Protein AF-A0A371FW68-F1 (afdb_monomer_lite)

Foldseek 3Di:
DPPPDPDPCPDPVSVVVVVCCVPPNVVNLVVLLCCQLPQDADVVRDPVNSVVVNVVSVVVCPPNVPDVVSND

Secondary structure (DSSP, 8-state):
----------SH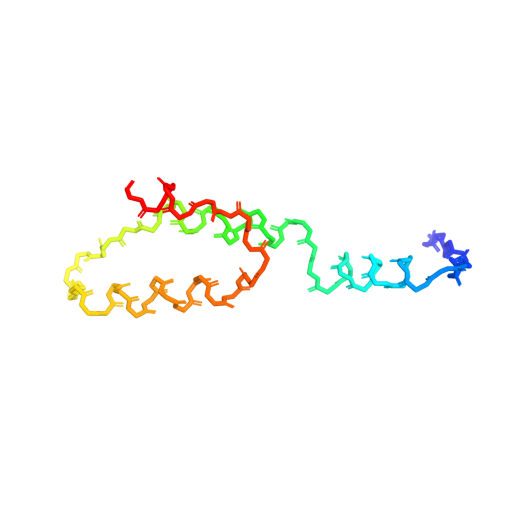HHHHHHHHHHHS-HHHHHHHHHHHHH--PPTT--HHHHHHHHHHHHHT-TT----GGG--

Radius of gyration: 17.41 Å; chains: 1; bounding box: 33×32×50 Å

Sequence (72 aa):
MEQQKIVLFNTWGDMKCMFLEKFFPASRTTTIRKEICGIKQHHGETLHEYWERFNKLCATCPHHQINEQLLI

InterPro domains:
  IPR005162 Retrotransposon-derived protein PEG10, N-terminal capsid-like domain [PF03732] (2-71)

Organism: Mucuna pruriens (NCBI:txid157652)

pLDDT: mean 75.86, std 15.07, range [33.34, 95.44]

Structure (mmCIF, N/CA/C/O backbone):
data_AF-A0A371FW68-F1
#
_entry.id   AF-A0A371FW68-F1
#
loop_
_atom_site.group_PDB
_atom_site.id
_atom_site.type_symbol
_atom_site.label_atom_id
_atom_site.label_alt_id
_atom_site.label_comp_id
_atom_site.label_asym_id
_atom_site.label_entity_id
_atom_site.label_seq_id
_atom_site.pdbx_PDB_ins_code
_atom_site.Cartn_x
_atom_site.Cartn_y
_atom_site.Cartn_z
_atom_site.occupancy
_atom_site.B_iso_or_equiv
_atom_site.auth_seq_id
_atom_site.auth_comp_id
_atom_site.auth_asym_id
_atom_site.auth_atom_id
_atom_site.pdbx_PDB_model_num
ATOM 1 N N . MET A 1 1 ? -1.674 -15.8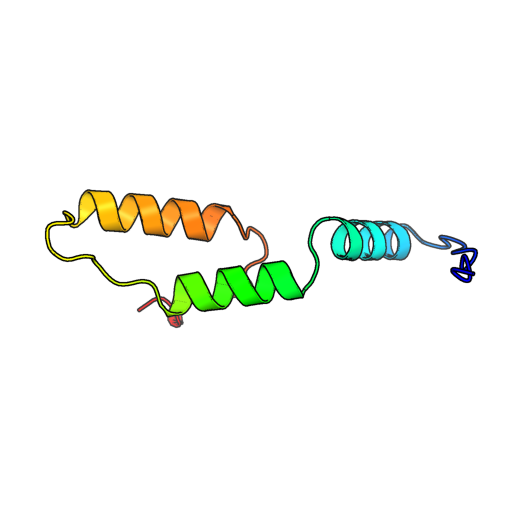24 -29.878 1.00 33.34 1 MET A N 1
ATOM 2 C CA . MET A 1 1 ? -0.219 -15.710 -30.090 1.00 33.34 1 MET A CA 1
ATOM 3 C C . MET A 1 1 ? 0.194 -14.383 -29.490 1.00 33.34 1 MET A C 1
ATOM 5 O O . MET A 1 1 ? -0.173 -13.352 -30.035 1.00 33.34 1 MET A O 1
ATOM 9 N N . GLU A 1 2 ? 0.809 -14.407 -28.309 1.00 41.78 2 GLU A N 1
ATOM 10 C CA . GLU A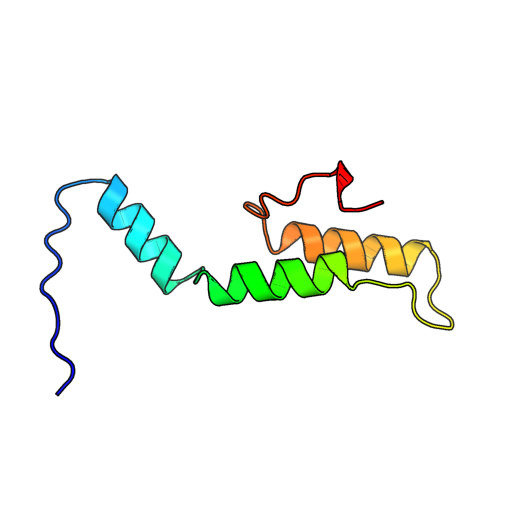 1 2 ? 1.307 -13.203 -27.640 1.00 41.78 2 GLU A CA 1
ATOM 11 C C . GLU A 1 2 ? 2.401 -12.600 -28.531 1.00 41.78 2 GLU A C 1
ATOM 13 O O . GLU A 1 2 ? 3.431 -13.234 -28.766 1.00 41.78 2 GLU A O 1
ATOM 18 N N . GLN A 1 3 ? 2.162 -11.422 -29.108 1.00 41.88 3 GLN A N 1
ATOM 19 C CA . GLN A 1 3 ? 3.168 -10.749 -29.919 1.00 41.88 3 GLN A CA 1
ATOM 20 C C . GLN A 1 3 ? 4.296 -10.309 -28.977 1.00 41.88 3 GLN A C 1
ATOM 22 O O . GLN A 1 3 ? 4.183 -9.300 -28.281 1.00 41.88 3 GLN A O 1
ATOM 27 N N . GLN A 1 4 ? 5.378 -11.083 -28.924 1.00 48.16 4 GLN A N 1
ATOM 28 C CA . GLN A 1 4 ? 6.574 -10.715 -28.180 1.00 48.16 4 GLN A CA 1
ATOM 29 C C . GLN A 1 4 ? 7.197 -9.492 -28.866 1.00 48.16 4 GLN A C 1
ATOM 31 O O . GLN A 1 4 ? 7.949 -9.614 -29.831 1.00 48.16 4 GLN A O 1
ATOM 36 N N . LYS A 1 5 ? 6.843 -8.288 -28.397 1.00 52.94 5 LYS A N 1
ATOM 37 C CA . LYS A 1 5 ? 7.575 -7.060 -28.723 1.00 52.94 5 LYS A CA 1
ATOM 38 C C . LYS A 1 5 ? 9.028 -7.300 -28.319 1.00 52.94 5 LYS A C 1
ATOM 40 O O . LYS A 1 5 ? 9.321 -7.458 -27.136 1.00 52.94 5 LYS A O 1
ATOM 45 N N . ILE A 1 6 ? 9.924 -7.349 -29.299 1.00 55.97 6 ILE A N 1
ATOM 46 C CA . ILE A 1 6 ? 11.365 -7.298 -29.057 1.00 55.97 6 ILE A CA 1
ATOM 47 C C . ILE A 1 6 ? 11.632 -5.901 -28.499 1.00 55.97 6 ILE A C 1
ATOM 49 O O . ILE A 1 6 ? 11.668 -4.924 -29.243 1.00 55.97 6 ILE A O 1
ATOM 53 N N . VAL A 1 7 ? 11.719 -5.784 -27.175 1.00 59.59 7 VAL A N 1
ATOM 54 C CA . VAL A 1 7 ? 12.086 -4.521 -26.541 1.00 59.59 7 VAL A CA 1
ATOM 55 C C . VAL A 1 7 ? 13.603 -4.409 -26.607 1.00 59.59 7 VAL A C 1
ATOM 57 O O . VAL A 1 7 ? 14.321 -5.087 -25.877 1.00 59.59 7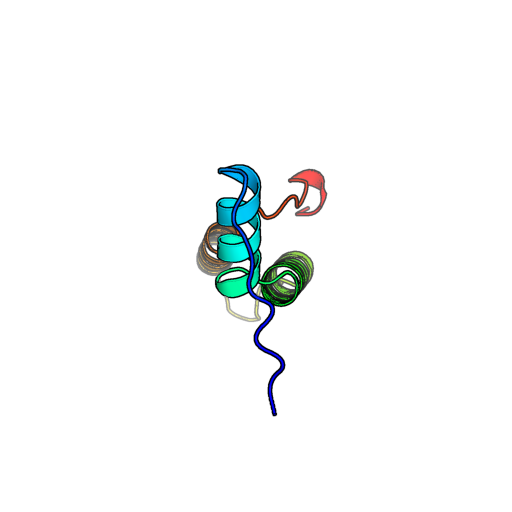 VAL A O 1
ATOM 60 N N . LEU A 1 8 ? 14.091 -3.575 -27.522 1.00 62.72 8 LEU A N 1
ATOM 61 C CA . LEU A 1 8 ? 15.466 -3.090 -27.495 1.00 62.72 8 LEU A CA 1
ATOM 62 C C . LEU A 1 8 ? 15.578 -2.092 -26.340 1.00 62.72 8 LEU A C 1
ATOM 64 O O . LEU A 1 8 ? 15.047 -0.985 -26.405 1.00 62.72 8 LEU A O 1
ATOM 68 N N . PHE A 1 9 ? 16.226 -2.516 -25.259 1.00 66.06 9 PHE A N 1
ATOM 69 C CA . PHE A 1 9 ? 16.528 -1.662 -24.117 1.00 66.06 9 PHE A CA 1
ATOM 70 C C . PHE A 1 9 ? 17.685 -0.731 -24.482 1.00 66.06 9 PHE A C 1
ATOM 72 O O . PHE A 1 9 ? 18.851 -1.089 -24.334 1.00 66.06 9 PHE A O 1
ATOM 79 N N . ASN A 1 10 ? 17.365 0.448 -25.009 1.00 77.00 10 ASN A N 1
ATOM 80 C CA . ASN A 1 10 ? 18.377 1.388 -25.496 1.00 77.00 10 ASN A CA 1
ATOM 81 C C . ASN A 1 10 ? 18.956 2.260 -24.375 1.00 77.00 10 ASN A C 1
ATOM 83 O O . ASN A 1 10 ? 20.005 2.877 -24.553 1.00 77.00 10 ASN A O 1
ATOM 87 N N . THR A 1 11 ? 18.300 2.302 -23.211 1.00 84.81 11 THR A N 1
ATOM 88 C CA . THR A 1 11 ? 18.771 3.040 -22.040 1.00 84.81 11 THR A CA 1
ATOM 89 C C . THR A 1 11 ? 18.525 2.280 -20.734 1.00 84.81 11 THR A C 1
ATOM 91 O O . THR A 1 11 ? 17.624 1.446 -20.616 1.00 84.81 11 THR A O 1
ATOM 94 N N . TRP A 1 12 ? 19.296 2.627 -19.700 1.00 83.44 12 TRP A N 1
ATOM 95 C CA . TRP A 1 12 ? 19.037 2.190 -18.322 1.00 83.44 12 TRP A CA 1
ATOM 96 C C . TRP A 1 12 ? 17.639 2.606 -17.828 1.00 83.44 12 TRP A C 1
ATOM 98 O O . TRP A 1 12 ? 17.009 1.885 -17.054 1.00 83.44 12 TRP A O 1
ATOM 108 N N . GLY A 1 13 ? 17.137 3.751 -18.306 1.00 84.50 13 GLY A N 1
ATOM 109 C CA . GLY A 1 13 ? 15.789 4.233 -18.011 1.00 84.50 13 GLY A CA 1
ATOM 110 C C . GLY A 1 13 ? 14.712 3.259 -18.484 1.00 84.50 13 GLY A C 1
ATOM 111 O O . GLY A 1 13 ? 13.839 2.903 -17.698 1.00 84.50 13 GLY A O 1
ATOM 112 N N . ASP A 1 14 ? 14.831 2.748 -19.711 1.00 82.62 14 ASP A N 1
ATOM 113 C CA . ASP A 1 14 ? 13.866 1.804 -20.292 1.00 82.62 14 ASP A CA 1
ATOM 114 C C . ASP A 1 14 ? 13.821 0.485 -19.512 1.00 82.62 14 ASP A C 1
ATOM 116 O O . ASP A 1 14 ? 12.744 -0.026 -19.196 1.00 82.62 14 ASP A O 1
ATOM 120 N N . MET A 1 15 ? 14.993 -0.043 -19.134 1.00 83.25 15 MET A N 1
ATOM 121 C CA . MET A 1 15 ? 15.085 -1.249 -18.301 1.00 83.25 15 MET A CA 1
ATOM 122 C C . MET A 1 15 ? 14.432 -1.032 -16.938 1.00 83.25 15 MET A C 1
ATOM 124 O O . MET A 1 15 ? 13.667 -1.879 -16.474 1.00 83.25 15 MET A O 1
ATOM 128 N N . LYS A 1 16 ? 14.708 0.113 -16.303 1.00 81.12 16 LYS A N 1
ATOM 129 C CA . LYS A 1 16 ? 14.135 0.466 -15.004 1.00 81.12 16 LYS A CA 1
ATOM 130 C C . LYS A 1 16 ? 12.613 0.604 -15.089 1.00 81.12 16 LYS A C 1
ATOM 132 O O . LYS A 1 16 ? 11.919 0.058 -14.237 1.00 81.12 16 LYS A O 1
ATOM 137 N N . CYS A 1 17 ? 12.090 1.281 -16.110 1.00 79.38 17 CYS A N 1
ATOM 138 C CA . CYS A 1 17 ? 10.652 1.449 -16.319 1.00 79.38 17 CYS A CA 1
ATOM 139 C C . CYS A 1 17 ? 9.945 0.108 -16.524 1.00 79.38 17 CYS A C 1
ATOM 141 O O . CYS A 1 17 ? 8.991 -0.179 -15.809 1.00 79.38 17 CYS A O 1
ATOM 143 N N . MET A 1 18 ? 10.446 -0.757 -17.407 1.00 81.44 18 MET A N 1
ATOM 144 C CA . MET A 1 18 ? 9.840 -2.074 -17.622 1.00 81.44 18 MET A CA 1
ATOM 145 C C . MET A 1 18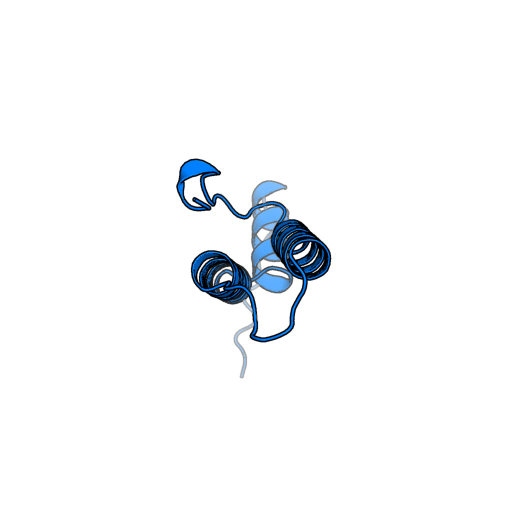 ? 9.934 -2.996 -16.408 1.00 81.44 18 MET A C 1
ATOM 147 O O . MET A 1 18 ? 9.003 -3.752 -16.129 1.00 81.44 18 MET A O 1
ATOM 151 N N . PHE A 1 19 ? 11.050 -2.955 -15.679 1.00 81.62 19 PHE A N 1
ATOM 152 C CA . PHE A 1 19 ? 11.185 -3.689 -14.426 1.00 81.62 19 PHE A CA 1
ATOM 153 C C . PHE A 1 19 ? 10.112 -3.239 -13.428 1.00 81.62 19 PHE A C 1
ATOM 155 O O . PHE A 1 19 ? 9.408 -4.066 -12.848 1.00 81.62 19 PHE A O 1
ATOM 162 N N . LEU A 1 20 ? 9.932 -1.927 -13.275 1.00 77.94 20 LEU A N 1
ATOM 163 C CA . LEU A 1 20 ? 8.895 -1.377 -12.411 1.00 77.94 20 LEU A CA 1
ATOM 164 C C . LEU A 1 20 ? 7.493 -1.745 -12.903 1.00 77.94 20 LEU A C 1
ATOM 166 O O . LEU A 1 20 ? 6.705 -2.216 -12.099 1.00 77.94 20 LEU A O 1
ATOM 170 N N . GLU A 1 21 ? 7.177 -1.639 -14.192 1.00 79.25 21 GLU A N 1
ATOM 171 C CA . GLU A 1 21 ? 5.858 -2.037 -14.708 1.00 79.25 21 GLU A CA 1
ATOM 172 C C . GLU A 1 21 ? 5.557 -3.523 -14.483 1.00 79.25 21 GLU A C 1
ATOM 174 O O . GLU A 1 21 ? 4.433 -3.881 -14.128 1.00 79.25 21 GLU A O 1
ATOM 179 N N . LYS A 1 22 ? 6.559 -4.395 -14.644 1.00 80.38 22 LYS A N 1
ATOM 180 C CA . LYS A 1 22 ? 6.394 -5.844 -14.490 1.00 80.38 22 LYS A CA 1
ATOM 181 C C . LYS A 1 22 ? 6.235 -6.278 -13.032 1.00 80.38 22 LYS A C 1
ATOM 183 O O . LYS A 1 22 ? 5.433 -7.165 -12.751 1.00 80.38 22 LYS A O 1
ATOM 188 N N . PHE A 1 23 ? 7.006 -5.696 -12.113 1.00 77.56 23 PHE A N 1
ATOM 189 C CA . PHE A 1 23 ? 7.060 -6.135 -10.708 1.00 77.56 23 PHE A CA 1
ATOM 190 C C . PHE A 1 23 ? 6.278 -5.226 -9.742 1.00 77.56 23 PHE A C 1
ATOM 192 O O . PHE A 1 23 ? 5.849 -5.656 -8.666 1.00 77.56 23 PHE A O 1
ATOM 199 N N . PHE A 1 24 ? 6.049 -3.977 -10.137 1.00 72.38 24 PHE A N 1
ATOM 200 C CA . PHE A 1 24 ? 5.345 -2.938 -9.385 1.00 72.38 24 PHE A CA 1
ATOM 201 C C . PHE A 1 24 ? 4.336 -2.214 -10.293 1.00 72.38 24 PHE A C 1
ATOM 203 O O . PHE A 1 24 ? 4.448 -1.005 -10.515 1.00 72.38 24 PHE A O 1
ATOM 210 N N . PRO A 1 25 ? 3.343 -2.945 -10.836 1.00 79.19 25 PRO A N 1
ATOM 211 C CA . PRO A 1 25 ? 2.398 -2.377 -11.784 1.00 79.19 25 PRO A CA 1
ATOM 212 C C . PRO A 1 25 ? 1.607 -1.231 -11.150 1.00 79.19 25 PRO A C 1
ATOM 214 O O . PRO A 1 25 ? 1.310 -1.241 -9.952 1.00 79.19 25 PRO A O 1
ATOM 217 N N . ALA A 1 26 ? 1.185 -0.271 -11.975 1.00 75.38 26 ALA A N 1
ATOM 218 C CA . ALA A 1 26 ? 0.404 0.880 -11.526 1.00 75.38 26 ALA A CA 1
ATOM 219 C C . ALA A 1 26 ? -0.864 0.473 -10.749 1.00 75.38 26 ALA A C 1
ATOM 221 O O . ALA A 1 26 ? -1.219 1.126 -9.773 1.00 75.38 26 ALA A O 1
ATOM 222 N N . SER A 1 27 ? -1.494 -0.651 -11.110 1.00 79.75 27 SER A N 1
ATOM 223 C CA . SER A 1 27 ? -2.653 -1.214 -10.401 1.00 79.75 27 SER A CA 1
ATOM 224 C C . SER A 1 27 ? -2.360 -1.557 -8.936 1.00 79.75 27 SER A C 1
ATOM 226 O O . SER A 1 27 ? -3.197 -1.304 -8.064 1.00 79.75 27 SER A O 1
ATOM 228 N N . ARG A 1 28 ? -1.162 -2.075 -8.639 1.00 78.50 28 ARG A N 1
ATOM 229 C CA . ARG A 1 28 ? -0.707 -2.358 -7.271 1.00 78.50 28 ARG A CA 1
ATOM 230 C C . ARG A 1 28 ? -0.542 -1.059 -6.488 1.00 78.50 28 ARG A C 1
ATOM 232 O O . ARG A 1 28 ? -1.054 -0.951 -5.379 1.00 78.50 28 ARG A O 1
ATOM 239 N N . THR A 1 29 ? 0.075 -0.049 -7.097 1.00 75.75 29 THR A N 1
ATOM 240 C CA . THR A 1 29 ? 0.223 1.288 -6.501 1.00 75.75 29 THR A CA 1
ATOM 241 C C . THR A 1 29 ? -1.133 1.951 -6.236 1.00 75.75 29 THR A C 1
ATOM 243 O O . THR A 1 29 ? -1.350 2.510 -5.163 1.00 75.75 29 THR A O 1
ATOM 246 N N . THR A 1 30 ? -2.084 1.857 -7.171 1.00 80.44 30 THR A N 1
ATOM 247 C CA . THR A 1 30 ? -3.451 2.373 -6.991 1.00 80.44 30 THR A CA 1
ATOM 248 C C . THR A 1 30 ? -4.194 1.657 -5.864 1.00 80.44 30 THR A C 1
ATOM 250 O O . THR A 1 30 ? -4.919 2.304 -5.112 1.00 80.44 30 THR A O 1
ATOM 253 N N . THR A 1 31 ? -4.018 0.341 -5.733 1.00 82.94 31 THR A N 1
ATOM 254 C CA . THR A 1 31 ? -4.660 -0.455 -4.675 1.00 82.94 31 THR A CA 1
ATOM 255 C C . THR A 1 31 ? -4.133 -0.058 -3.303 1.00 82.94 31 THR A C 1
ATOM 257 O O . THR A 1 31 ? -4.926 0.313 -2.443 1.00 82.94 31 THR A O 1
ATOM 260 N N . ILE A 1 32 ? -2.807 -0.002 -3.134 1.00 80.94 32 ILE A N 1
ATOM 261 C CA . ILE A 1 32 ? -2.195 0.412 -1.864 1.00 80.94 32 ILE A CA 1
ATOM 262 C C . ILE A 1 32 ? -2.623 1.839 -1.494 1.00 80.94 32 ILE A C 1
ATOM 264 O O . ILE A 1 32 ? -2.970 2.105 -0.349 1.00 80.94 32 ILE A O 1
ATOM 268 N N . ARG A 1 33 ? -2.695 2.760 -2.466 1.00 81.19 33 ARG A N 1
ATOM 269 C CA . ARG A 1 33 ? -3.196 4.122 -2.220 1.00 81.19 33 ARG A CA 1
ATOM 270 C C . ARG A 1 33 ? -4.636 4.136 -1.707 1.00 81.19 33 ARG A C 1
ATOM 272 O O . ARG A 1 33 ? -4.933 4.881 -0.782 1.00 81.19 33 ARG A O 1
ATOM 279 N N . LYS A 1 34 ? -5.525 3.328 -2.290 1.00 84.00 34 LYS A N 1
ATOM 280 C CA . LYS A 1 34 ? -6.916 3.211 -1.825 1.00 84.00 34 LYS A CA 1
ATOM 281 C C . LYS A 1 34 ? -6.998 2.632 -0.416 1.00 84.00 34 LYS A C 1
ATOM 283 O O . LYS A 1 34 ? -7.797 3.120 0.374 1.00 84.00 34 LYS A O 1
ATOM 288 N N . GLU A 1 35 ? -6.184 1.625 -0.108 1.00 85.44 35 GLU A N 1
ATOM 289 C CA . GLU A 1 35 ? -6.127 1.031 1.230 1.00 85.44 35 GLU A CA 1
ATOM 290 C C . GLU A 1 35 ? -5.641 2.037 2.269 1.00 85.44 35 GLU A C 1
ATOM 292 O O . GLU A 1 35 ? -6.265 2.163 3.315 1.00 85.44 35 GLU A O 1
ATOM 297 N N . ILE A 1 36 ? -4.596 2.807 1.955 1.00 82.88 36 ILE A N 1
ATOM 298 C CA . ILE A 1 36 ? -4.074 3.858 2.832 1.00 82.88 36 ILE A CA 1
ATOM 299 C C . ILE A 1 36 ? -5.117 4.967 3.044 1.00 82.88 36 ILE A C 1
ATOM 301 O O . ILE A 1 36 ? -5.405 5.309 4.183 1.00 82.88 36 ILE A O 1
ATOM 305 N N . CYS A 1 37 ? -5.737 5.499 1.984 1.00 83.12 37 CYS A N 1
ATOM 306 C CA . CYS A 1 37 ? -6.771 6.536 2.124 1.00 83.12 37 CYS A CA 1
ATOM 307 C C . CYS A 1 37 ? -8.055 6.030 2.806 1.00 83.12 37 CYS A C 1
ATOM 309 O O . CYS A 1 37 ? -8.835 6.820 3.330 1.00 83.12 37 CYS A O 1
ATOM 311 N N . GLY A 1 38 ? -8.319 4.724 2.741 1.00 86.44 38 GLY A N 1
ATOM 312 C CA . GLY A 1 38 ? -9.501 4.091 3.320 1.00 86.44 38 GLY A CA 1
ATOM 313 C C . GLY A 1 38 ? -9.270 3.487 4.703 1.00 86.44 38 GLY A C 1
ATOM 314 O O . GLY A 1 38 ? -10.220 2.953 5.281 1.00 86.44 38 GLY A O 1
ATOM 315 N N . ILE A 1 39 ? -8.039 3.529 5.221 1.00 87.69 39 ILE A N 1
ATOM 316 C CA . ILE A 1 39 ? -7.702 2.887 6.484 1.00 87.69 39 ILE A CA 1
ATOM 317 C C . ILE A 1 39 ? -8.428 3.588 7.631 1.00 87.69 39 ILE A C 1
ATOM 319 O O . ILE A 1 39 ? -8.473 4.811 7.733 1.00 87.69 39 ILE A O 1
ATOM 323 N N . LYS A 1 40 ? -9.053 2.787 8.487 1.00 90.69 40 LYS A N 1
ATOM 324 C CA . LYS A 1 40 ? -9.750 3.242 9.688 1.00 90.69 40 LYS A CA 1
ATOM 325 C C . LYS A 1 40 ? -9.417 2.296 10.824 1.00 90.69 40 LYS A C 1
ATOM 327 O O . LYS A 1 40 ? -9.133 1.117 10.582 1.00 90.69 40 LYS A O 1
ATOM 332 N N . GLN A 1 41 ? -9.459 2.820 12.042 1.00 91.75 41 GLN A N 1
ATOM 333 C CA . GLN A 1 41 ? -9.353 2.005 13.242 1.00 91.75 41 GLN A CA 1
ATOM 334 C C . GLN A 1 41 ? -10.531 1.029 13.292 1.00 91.75 41 GLN A C 1
ATOM 336 O O . GLN A 1 41 ? -11.688 1.423 13.114 1.00 91.75 41 GLN A O 1
ATOM 341 N N . HIS A 1 42 ? -10.235 -0.252 13.490 1.00 92.56 42 HIS A N 1
ATOM 342 C CA . HIS A 1 42 ? -11.265 -1.273 13.638 1.00 92.56 42 HIS A CA 1
ATOM 343 C C . HIS A 1 42 ? -11.877 -1.238 15.044 1.00 92.56 42 HIS A C 1
ATOM 345 O O . HIS A 1 42 ? -11.266 -0.777 16.008 1.00 92.56 42 HIS A O 1
ATOM 351 N N . HIS A 1 43 ? -13.106 -1.740 15.180 1.00 92.31 43 HIS A N 1
ATOM 352 C CA . HIS A 1 43 ? -13.735 -1.852 16.493 1.00 92.31 43 HIS A CA 1
ATOM 353 C C . HIS A 1 43 ? -12.954 -2.847 17.364 1.00 92.31 43 HIS A C 1
ATOM 355 O O . HIS A 1 43 ? -12.774 -3.996 16.969 1.00 92.31 43 HIS A O 1
ATOM 361 N N . GLY A 1 44 ? -12.489 -2.394 18.530 1.00 93.69 44 GLY A N 1
ATOM 362 C CA . GLY A 1 44 ? -11.662 -3.193 19.440 1.00 93.69 44 GLY A CA 1
ATOM 363 C C . GLY A 1 44 ? -10.160 -3.194 19.126 1.00 93.69 44 GLY A C 1
ATOM 364 O O . GLY A 1 44 ? -9.405 -3.767 19.900 1.00 93.69 44 GLY A O 1
ATOM 365 N N . GLU A 1 45 ? -9.717 -2.539 18.047 1.00 95.00 45 GLU A N 1
ATOM 366 C CA . GLU A 1 45 ? -8.291 -2.331 17.756 1.00 95.00 45 GLU A CA 1
ATOM 367 C C . GLU A 1 45 ? -7.753 -1.203 18.643 1.00 95.00 45 GLU A C 1
ATOM 369 O O . GLU A 1 45 ? -8.362 -0.133 18.745 1.00 95.00 45 GLU A O 1
ATOM 374 N N . THR A 1 46 ? -6.613 -1.417 19.295 1.00 95.44 46 THR A N 1
ATOM 375 C CA . THR A 1 46 ? -5.929 -0.353 20.036 1.00 95.44 46 THR A CA 1
ATOM 376 C C . THR A 1 46 ? -5.302 0.656 19.074 1.00 95.44 46 THR A C 1
ATOM 378 O O . THR A 1 46 ? -5.004 0.356 17.917 1.00 95.44 46 THR A O 1
ATOM 381 N N . LEU A 1 47 ? -5.035 1.872 19.557 1.00 92.75 47 LEU A N 1
ATOM 382 C CA . LEU A 1 47 ? -4.357 2.887 18.745 1.00 92.75 47 LEU A CA 1
ATOM 383 C C . LEU A 1 47 ? -2.965 2.421 18.278 1.00 92.75 47 LEU A C 1
ATOM 385 O O . LEU A 1 47 ? -2.540 2.751 17.174 1.00 92.75 47 LEU A O 1
ATOM 389 N N . HIS A 1 48 ? -2.272 1.636 19.106 1.00 93.00 48 HIS A N 1
ATOM 390 C CA . HIS A 1 48 ? -0.957 1.095 18.776 1.00 93.00 48 HIS A CA 1
ATOM 391 C C . HIS A 1 48 ? -1.027 0.090 17.618 1.00 93.00 48 HIS A C 1
ATOM 393 O O . HIS A 1 48 ? -0.261 0.204 16.665 1.00 93.00 48 HIS A O 1
ATOM 399 N N . GLU A 1 49 ? -1.964 -0.859 17.668 1.00 93.50 49 GLU A N 1
ATOM 400 C CA . GLU A 1 49 ? -2.165 -1.849 16.597 1.00 93.50 49 GLU A CA 1
ATOM 401 C C . GLU A 1 49 ? -2.572 -1.177 15.279 1.00 93.50 49 GLU A C 1
ATOM 403 O O . GLU A 1 49 ? -2.031 -1.501 14.219 1.00 93.50 49 GLU A O 1
ATOM 408 N N . TYR A 1 50 ? -3.455 -0.175 15.353 1.00 94.25 50 TYR A N 1
ATOM 409 C CA . TYR A 1 50 ? -3.814 0.646 14.198 1.00 94.25 50 TYR A CA 1
ATOM 410 C C . TYR A 1 50 ? -2.584 1.328 13.582 1.00 94.25 50 TYR A C 1
ATOM 412 O O . TYR A 1 50 ? -2.371 1.261 12.368 1.00 94.25 50 TYR A O 1
ATOM 420 N N . TRP A 1 51 ? -1.751 1.960 14.414 1.00 89.44 51 TRP A N 1
ATOM 421 C CA . TRP A 1 51 ? -0.544 2.658 13.972 1.00 89.44 51 TRP A CA 1
ATOM 422 C C . TRP A 1 51 ? 0.485 1.712 13.342 1.00 89.44 51 TRP A C 1
ATOM 424 O O . TRP A 1 51 ? 1.087 2.032 12.317 1.00 89.44 51 TRP A O 1
ATOM 434 N N . GLU A 1 52 ? 0.667 0.519 13.906 1.00 92.06 52 GLU A N 1
ATOM 435 C CA . GLU A 1 52 ? 1.555 -0.499 13.341 1.00 92.06 52 GLU A CA 1
ATOM 436 C C . GLU A 1 52 ? 1.068 -0.966 11.961 1.00 92.06 52 GLU A C 1
ATOM 438 O O . GLU A 1 52 ? 1.849 -1.021 11.004 1.00 92.06 52 GLU A O 1
ATOM 443 N N . ARG A 1 53 ? -0.237 -1.229 11.819 1.00 91.50 53 ARG A N 1
ATOM 444 C CA . ARG A 1 53 ? -0.851 -1.615 10.542 1.00 91.50 53 ARG A CA 1
ATOM 445 C C . ARG A 1 53 ? -0.724 -0.514 9.493 1.00 91.50 53 ARG A C 1
ATOM 447 O O . ARG A 1 53 ? -0.372 -0.806 8.349 1.00 91.50 53 ARG A O 1
ATOM 454 N N . PHE A 1 54 ? -0.963 0.733 9.887 1.00 86.94 54 PHE A N 1
ATOM 455 C CA . PHE A 1 54 ? -0.780 1.903 9.035 1.00 86.94 54 PHE A CA 1
ATOM 456 C C . PHE A 1 54 ? 0.663 2.013 8.524 1.00 86.94 54 PHE A C 1
ATOM 458 O O . PHE A 1 54 ? 0.888 2.058 7.315 1.00 86.94 54 PHE A O 1
ATOM 465 N N . ASN A 1 55 ? 1.655 1.957 9.418 1.00 85.69 55 ASN A N 1
ATOM 466 C CA . ASN A 1 55 ? 3.068 2.033 9.036 1.00 85.69 55 ASN A CA 1
ATOM 467 C C . ASN A 1 55 ? 3.489 0.883 8.122 1.00 85.69 55 ASN A C 1
ATOM 469 O O . ASN A 1 55 ? 4.220 1.091 7.151 1.00 85.69 55 ASN A O 1
ATOM 473 N N . LYS A 1 56 ? 2.997 -0.329 8.394 1.00 87.00 56 LYS A N 1
ATOM 474 C CA . LYS A 1 56 ? 3.249 -1.494 7.547 1.00 87.00 56 LYS A CA 1
ATOM 475 C C . LYS A 1 56 ? 2.700 -1.285 6.137 1.00 87.00 56 LYS A C 1
ATOM 477 O O . LYS A 1 56 ? 3.401 -1.588 5.175 1.00 87.00 56 LYS A O 1
ATOM 482 N N . LEU A 1 57 ? 1.490 -0.739 6.007 1.00 84.31 57 LEU A N 1
ATOM 483 C CA . LEU A 1 57 ? 0.886 -0.391 4.717 1.00 84.31 57 LEU A CA 1
ATOM 484 C C . LEU A 1 57 ? 1.700 0.682 3.984 1.00 84.31 57 LEU A C 1
ATOM 486 O O . LEU A 1 57 ? 2.034 0.484 2.814 1.00 84.31 57 LEU A O 1
ATOM 490 N N . CYS A 1 58 ? 2.118 1.747 4.669 1.00 78.75 58 CYS A N 1
ATOM 491 C CA . CYS A 1 58 ? 2.985 2.783 4.097 1.00 78.75 58 CYS A CA 1
ATOM 492 C C . CYS A 1 58 ? 4.324 2.214 3.592 1.00 78.75 58 CYS A C 1
ATOM 494 O O . CYS A 1 58 ? 4.756 2.537 2.485 1.00 78.75 58 CYS A O 1
ATOM 496 N N . ALA A 1 59 ? 4.938 1.284 4.331 1.00 81.50 59 ALA A N 1
ATOM 497 C CA . ALA A 1 59 ? 6.188 0.634 3.931 1.00 81.50 59 ALA A CA 1
ATOM 498 C C . ALA A 1 59 ? 6.056 -0.240 2.66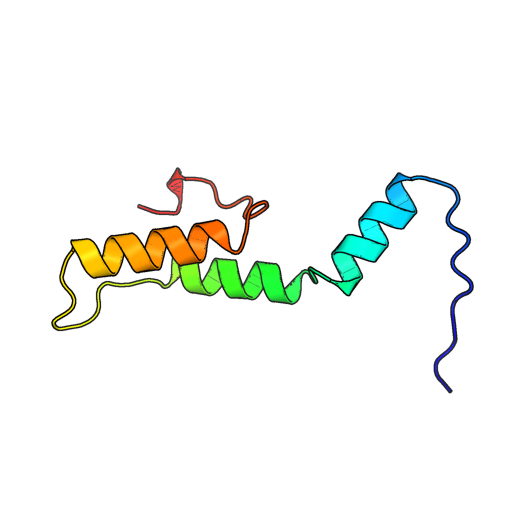6 1.00 81.50 59 ALA A C 1
ATOM 500 O O . ALA A 1 59 ? 7.042 -0.449 1.957 1.00 81.50 59 ALA A O 1
ATOM 501 N N . THR A 1 60 ? 4.853 -0.733 2.336 1.00 76.69 60 THR A N 1
ATOM 502 C CA . THR A 1 60 ? 4.632 -1.521 1.105 1.00 76.69 60 THR A CA 1
ATOM 503 C C . THR A 1 60 ? 4.670 -0.688 -0.178 1.00 76.69 60 THR A C 1
ATOM 505 O O . THR A 1 60 ? 4.792 -1.252 -1.270 1.00 76.69 60 THR A O 1
ATOM 508 N N . CYS A 1 61 ? 4.604 0.642 -0.069 1.00 70.88 61 CYS A N 1
ATOM 509 C CA . CYS A 1 61 ? 4.667 1.553 -1.202 1.00 70.88 61 CYS A CA 1
ATOM 510 C C . CYS A 1 61 ? 5.740 2.632 -0.977 1.00 70.88 61 CYS A C 1
ATOM 512 O O . CYS A 1 61 ? 5.414 3.786 -0.711 1.00 70.88 61 CYS A O 1
ATOM 514 N N . PRO A 1 62 ? 7.035 2.301 -1.140 1.00 62.88 62 PRO A N 1
ATOM 515 C CA . PRO A 1 62 ? 8.127 3.266 -0.958 1.00 62.88 62 PRO A CA 1
ATOM 516 C C . PRO A 1 62 ? 8.081 4.425 -1.972 1.00 62.88 62 PRO A C 1
ATOM 518 O O . PRO A 1 62 ? 8.681 5.473 -1.759 1.00 62.88 62 PRO A O 1
ATOM 521 N N . HIS A 1 63 ? 7.334 4.258 -3.070 1.00 61.50 63 HIS A N 1
ATOM 522 C CA . HIS A 1 63 ? 7.014 5.298 -4.048 1.00 61.50 63 HIS A CA 1
ATOM 523 C C . HIS A 1 63 ? 5.537 5.714 -3.978 1.00 61.50 63 HIS A C 1
ATOM 525 O O . HIS A 1 63 ? 4.904 5.908 -5.017 1.00 61.50 63 HIS A O 1
ATOM 531 N N . HIS A 1 64 ? 4.956 5.832 -2.778 1.00 60.22 64 HIS A N 1
ATOM 532 C CA . HIS A 1 64 ? 3.525 6.116 -2.642 1.00 60.22 64 HIS A CA 1
ATOM 533 C C . HIS A 1 64 ? 3.094 7.395 -3.367 1.00 60.22 64 HIS A C 1
ATOM 535 O O . HIS A 1 64 ? 1.965 7.457 -3.863 1.00 60.22 64 HIS A O 1
ATOM 541 N N . GLN A 1 65 ? 3.967 8.410 -3.456 1.00 55.91 65 GLN A N 1
ATOM 542 C CA . GLN A 1 65 ? 3.622 9.773 -3.907 1.00 55.91 65 GLN A CA 1
ATOM 543 C C . GLN A 1 65 ? 2.391 10.353 -3.174 1.00 55.91 65 GLN A C 1
ATOM 545 O O . GLN A 1 65 ? 1.842 11.375 -3.573 1.00 55.91 65 GLN A O 1
ATOM 550 N N . ILE A 1 66 ? 1.921 9.680 -2.120 1.00 58.03 66 ILE A N 1
ATOM 551 C CA . ILE A 1 66 ? 0.864 10.143 -1.234 1.00 58.03 66 ILE A CA 1
ATOM 552 C C . ILE A 1 66 ? 1.511 11.226 -0.387 1.00 58.03 66 ILE A C 1
ATOM 554 O O . ILE A 1 66 ? 2.420 10.942 0.386 1.00 58.03 66 ILE A O 1
ATOM 558 N N . ASN A 1 67 ? 1.102 12.465 -0.620 1.00 54.62 67 ASN A N 1
ATOM 559 C CA . ASN A 1 67 ? 1.491 13.590 0.210 1.00 54.62 67 ASN A CA 1
ATOM 560 C C . ASN A 1 67 ? 1.083 13.270 1.659 1.00 54.62 67 ASN A C 1
ATOM 562 O O . ASN A 1 67 ? -0.059 12.867 1.881 1.00 54.62 67 ASN A O 1
ATOM 566 N N . GLU A 1 68 ? 1.994 13.430 2.621 1.00 56.38 68 GLU A N 1
ATOM 567 C CA . GLU A 1 68 ? 1.730 13.180 4.049 1.00 56.38 68 GLU A CA 1
ATOM 568 C C . GLU A 1 68 ? 0.502 13.963 4.549 1.00 56.38 68 GLU A C 1
ATOM 570 O O . GLU A 1 68 ? -0.205 13.521 5.447 1.00 56.38 68 GLU A O 1
ATOM 575 N N . GLN A 1 69 ? 0.176 15.078 3.889 1.00 52.47 69 GLN A N 1
ATOM 576 C CA . GLN A 1 69 ? -1.005 15.904 4.155 1.00 52.47 69 GLN A CA 1
ATOM 577 C C . GLN A 1 69 ? -2.351 15.245 3.804 1.00 52.47 69 GLN A C 1
ATOM 579 O O . GLN A 1 69 ? -3.389 15.753 4.210 1.00 52.47 69 GLN A O 1
ATOM 584 N N . LEU A 1 70 ? -2.362 14.149 3.037 1.00 54.28 70 LEU A N 1
ATOM 585 C CA . LEU A 1 70 ? -3.572 13.380 2.702 1.00 54.28 70 LEU A CA 1
ATOM 586 C C . LEU A 1 70 ? -3.822 12.210 3.670 1.00 54.28 70 LEU A C 1
ATOM 588 O O . LEU A 1 70 ? -4.763 11.446 3.465 1.00 54.28 70 LEU A O 1
ATOM 592 N N . LEU A 1 71 ? -2.957 12.039 4.672 1.00 55.31 71 LEU A N 1
ATOM 593 C CA . LEU A 1 71 ? -3.019 10.970 5.674 1.00 55.31 71 LEU A CA 1
ATOM 594 C C . LEU A 1 71 ? -3.626 11.446 7.007 1.00 55.31 71 LEU A C 1
ATOM 596 O O . LEU A 1 71 ? -3.554 10.718 7.996 1.00 55.31 71 LEU A O 1
ATOM 600 N N . ILE A 1 72 ? -4.190 12.660 7.024 1.00 48.19 72 ILE A N 1
ATOM 601 C CA . ILE A 1 72 ? -4.831 13.308 8.178 1.00 48.19 72 ILE A CA 1
ATOM 602 C C . ILE A 1 72 ? -6.347 13.280 7.998 1.00 48.19 72 ILE A C 1
ATOM 604 O O . ILE A 1 72 ? -6.812 13.678 6.905 1.00 48.19 72 ILE A O 1
#